Protein AF-A0A7C6ADZ6-F1 (afdb_monomer_lite)

Structure (mmCIF, N/CA/C/O backbone):
data_AF-A0A7C6ADZ6-F1
#
_entry.id   AF-A0A7C6ADZ6-F1
#
loop_
_atom_site.group_PDB
_atom_site.id
_atom_site.type_symbol
_atom_site.label_atom_id
_atom_site.label_alt_id
_atom_site.label_comp_id
_atom_site.label_asym_id
_atom_site.label_entity_id
_atom_site.label_seq_id
_atom_site.pdbx_PDB_ins_code
_atom_site.Cartn_x
_atom_site.Cartn_y
_atom_site.Cartn_z
_atom_site.occupancy
_atom_site.B_iso_or_equiv
_atom_site.auth_seq_id
_atom_site.auth_comp_id
_atom_site.auth_asym_id
_atom_site.auth_atom_id
_atom_site.pdbx_PDB_model_num
ATOM 1 N N . MET A 1 1 ? -7.327 6.903 -36.781 1.00 53.66 1 MET A N 1
ATOM 2 C CA . MET A 1 1 ? -6.631 6.840 -35.472 1.00 53.66 1 MET A CA 1
ATOM 3 C C . MET A 1 1 ? -7.137 5.629 -34.694 1.00 53.66 1 MET A C 1
ATOM 5 O O . MET A 1 1 ? -8.337 5.411 -34.649 1.00 53.66 1 MET A O 1
ATOM 9 N N . SER A 1 2 ? -6.236 4.787 -34.181 1.00 61.44 2 SER A N 1
ATOM 10 C CA . SER A 1 2 ? -6.537 3.408 -33.754 1.00 61.44 2 SER A 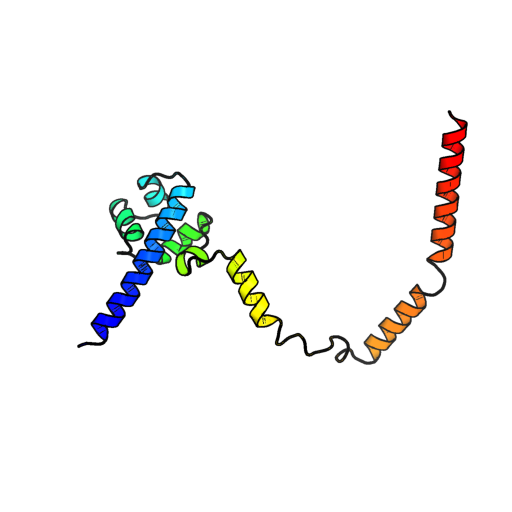CA 1
ATOM 11 C C . SER A 1 2 ? -6.929 3.315 -32.269 1.00 61.44 2 SER A C 1
ATOM 13 O O . SER A 1 2 ? -6.160 3.760 -31.417 1.00 61.44 2 SER A O 1
ATOM 15 N N . ARG A 1 3 ? -8.083 2.695 -31.947 1.00 61.72 3 ARG A N 1
ATOM 16 C CA . ARG A 1 3 ? -8.625 2.519 -30.571 1.00 61.72 3 ARG A CA 1
ATOM 17 C C . ARG A 1 3 ? -7.614 1.921 -29.577 1.00 61.72 3 ARG A C 1
ATOM 19 O O . ARG A 1 3 ? -7.648 2.249 -28.395 1.00 61.72 3 ARG A O 1
ATOM 26 N N . LYS A 1 4 ? -6.665 1.108 -30.061 1.00 61.50 4 LYS A N 1
ATOM 27 C CA . LYS A 1 4 ? -5.588 0.509 -29.250 1.00 61.50 4 LYS A CA 1
ATOM 28 C C . LYS A 1 4 ? -4.654 1.553 -28.618 1.00 61.50 4 LYS A C 1
ATOM 30 O O . LYS A 1 4 ? -4.194 1.359 -27.499 1.00 61.50 4 LYS A O 1
ATOM 35 N N . LYS A 1 5 ? -4.405 2.684 -29.294 1.00 64.06 5 LYS A N 1
ATOM 36 C CA . LYS A 1 5 ? -3.526 3.753 -28.780 1.00 64.06 5 LYS A CA 1
ATOM 37 C C . LYS A 1 5 ? -4.179 4.513 -27.619 1.00 64.06 5 LYS A C 1
ATOM 39 O O . LYS A 1 5 ? -3.497 4.905 -26.680 1.00 64.06 5 LYS A O 1
ATOM 44 N N . THR A 1 6 ? -5.502 4.667 -27.662 1.00 64.38 6 THR A N 1
ATOM 45 C CA . THR A 1 6 ? -6.278 5.343 -26.613 1.00 64.38 6 THR A CA 1
ATOM 46 C C . THR A 1 6 ? -6.346 4.511 -25.332 1.00 64.38 6 THR A C 1
ATOM 48 O O . THR A 1 6 ? -6.125 5.051 -24.254 1.00 64.38 6 THR A O 1
ATOM 51 N N . ILE A 1 7 ? -6.572 3.197 -25.438 1.00 64.50 7 ILE A N 1
ATOM 52 C CA . ILE A 1 7 ? -6.655 2.298 -24.272 1.00 64.50 7 ILE A CA 1
ATOM 53 C C . ILE A 1 7 ? -5.303 2.210 -23.549 1.00 64.50 7 ILE A C 1
ATOM 55 O O . ILE A 1 7 ? -5.255 2.370 -22.332 1.00 64.50 7 ILE A O 1
ATOM 59 N N . ASN A 1 8 ? -4.197 2.069 -24.288 1.00 62.91 8 ASN A N 1
ATOM 60 C CA . ASN A 1 8 ? -2.856 2.023 -23.690 1.00 62.91 8 ASN A CA 1
ATOM 61 C C . ASN A 1 8 ? -2.506 3.302 -22.909 1.00 62.91 8 ASN A C 1
ATOM 63 O O . ASN A 1 8 ? -1.867 3.229 -21.862 1.00 62.91 8 ASN A O 1
ATOM 67 N N . ASN A 1 9 ? -2.961 4.472 -23.370 1.00 65.00 9 ASN A N 1
ATOM 68 C CA . ASN A 1 9 ? -2.741 5.733 -22.658 1.00 65.00 9 ASN A CA 1
ATOM 69 C C . ASN A 1 9 ? -3.534 5.828 -21.344 1.00 65.00 9 ASN A C 1
ATOM 71 O O . ASN A 1 9 ? -3.041 6.413 -20.381 1.00 65.00 9 ASN A O 1
ATOM 75 N N . ILE A 1 10 ? -4.742 5.260 -21.290 1.00 66.75 10 ILE A N 1
ATOM 76 C CA . ILE A 1 10 ? -5.580 5.261 -20.081 1.00 66.75 10 ILE A CA 1
ATOM 77 C C . ILE A 1 10 ? -5.006 4.298 -19.033 1.00 66.75 10 ILE A C 1
ATOM 79 O O . ILE A 1 10 ? -4.875 4.668 -17.868 1.00 66.75 10 ILE A O 1
ATOM 83 N N . VAL A 1 11 ? -4.605 3.093 -19.451 1.00 65.19 11 VAL A N 1
ATOM 84 C CA . VAL A 1 11 ? -4.008 2.085 -18.557 1.00 65.19 11 VAL A CA 1
ATOM 85 C C . VAL A 1 11 ? -2.688 2.592 -17.964 1.00 65.19 11 VAL A C 1
ATOM 87 O O . VAL A 1 11 ? -2.502 2.523 -16.751 1.00 65.19 11 VAL A O 1
ATOM 90 N N . ASN A 1 12 ? -1.823 3.208 -18.780 1.00 64.75 12 ASN A N 1
ATOM 91 C CA . ASN A 1 12 ? -0.557 3.771 -18.299 1.00 64.75 12 ASN A CA 1
ATOM 92 C C . ASN A 1 12 ? -0.749 4.903 -17.280 1.00 64.75 12 ASN A C 1
ATOM 94 O O . ASN A 1 12 ? -0.004 4.969 -16.307 1.00 64.75 12 ASN A O 1
ATOM 98 N N . ARG A 1 13 ? -1.753 5.778 -17.451 1.00 75.31 13 ARG A N 1
ATOM 99 C CA . ARG A 1 13 ? -2.042 6.820 -16.447 1.00 75.31 13 ARG A CA 1
ATOM 100 C C . ARG A 1 13 ? -2.424 6.222 -15.095 1.00 75.31 13 ARG A C 1
ATOM 102 O O . ARG A 1 13 ? -1.963 6.710 -14.069 1.00 75.31 13 ARG A O 1
ATOM 109 N N . ASN A 1 14 ? -3.203 5.143 -15.102 1.00 85.56 14 ASN A N 1
ATOM 110 C CA . ASN A 1 14 ? -3.628 4.474 -13.876 1.00 85.56 14 ASN A CA 1
ATOM 111 C C . ASN A 1 14 ? -2.427 3.873 -13.122 1.00 85.56 14 ASN A C 1
ATOM 113 O O . ASN A 1 14 ? -2.325 4.009 -11.906 1.00 85.56 14 ASN A O 1
ATOM 117 N N . TYR A 1 15 ? -1.467 3.278 -13.835 1.00 91.12 15 TYR A N 1
ATOM 118 C CA . TYR A 1 15 ? -0.277 2.704 -13.197 1.00 91.12 15 TYR A CA 1
ATOM 119 C C . TYR A 1 15 ? 0.656 3.763 -12.620 1.00 91.12 15 TYR A C 1
ATOM 121 O O . TYR A 1 15 ? 1.197 3.559 -11.538 1.00 91.12 15 TYR A O 1
ATOM 129 N N . VAL A 1 16 ? 0.801 4.911 -13.286 1.00 93.38 16 VAL A N 1
ATOM 130 C CA . VAL A 1 16 ? 1.580 6.038 -12.753 1.00 93.38 16 VAL A CA 1
ATOM 131 C C . VAL A 1 16 ? 0.971 6.550 -11.447 1.00 93.38 16 VAL A C 1
ATOM 133 O O . VAL A 1 16 ? 1.686 6.732 -10.465 1.00 93.38 16 VAL A O 1
ATOM 136 N N . GLU A 1 17 ? -0.349 6.731 -11.389 1.00 93.62 17 GLU A N 1
ATOM 137 C CA . GLU A 1 17 ? -1.018 7.164 -10.157 1.00 93.62 17 GLU A CA 1
ATOM 138 C C . GLU A 1 17 ? -0.858 6.154 -9.017 1.00 93.62 17 GLU A C 1
ATOM 140 O O . GLU A 1 17 ? -0.536 6.540 -7.892 1.00 93.62 17 GLU A O 1
ATOM 145 N N . ARG A 1 18 ? -1.030 4.858 -9.303 1.00 95.12 18 ARG A N 1
ATOM 146 C CA . ARG A 1 18 ? -0.811 3.791 -8.315 1.00 95.12 18 ARG A CA 1
ATOM 147 C C . ARG A 1 18 ? 0.642 3.742 -7.851 1.00 95.12 18 ARG A C 1
ATOM 149 O O . ARG A 1 18 ? 0.883 3.596 -6.657 1.00 95.12 18 ARG A O 1
ATOM 156 N N . GLY A 1 19 ? 1.597 3.891 -8.769 1.00 96.38 19 GLY A N 1
ATOM 157 C CA . GLY A 1 19 ? 3.028 3.941 -8.474 1.00 96.38 19 GLY A CA 1
ATOM 158 C C . GLY A 1 19 ? 3.388 5.101 -7.547 1.00 96.38 19 GLY A C 1
ATOM 159 O O . GLY A 1 19 ? 4.083 4.899 -6.552 1.00 96.38 19 GLY A O 1
ATOM 160 N N . ASN A 1 20 ? 2.818 6.283 -7.793 1.00 96.50 20 ASN A N 1
ATOM 161 C CA . ASN A 1 20 ? 2.989 7.453 -6.931 1.00 96.50 20 ASN A CA 1
ATOM 162 C C . ASN A 1 20 ? 2.424 7.221 -5.521 1.00 96.50 20 ASN A C 1
ATOM 164 O O . ASN A 1 20 ? 3.063 7.568 -4.529 1.00 96.50 20 ASN A O 1
ATOM 168 N N . ARG A 1 21 ? 1.232 6.620 -5.409 1.00 96.25 21 ARG A N 1
ATOM 169 C CA . ARG A 1 21 ? 0.630 6.282 -4.107 1.00 96.25 21 ARG A CA 1
ATOM 170 C C . ARG A 1 21 ? 1.456 5.229 -3.371 1.00 96.25 21 ARG A C 1
ATOM 172 O O . ARG A 1 21 ? 1.717 5.376 -2.180 1.00 96.25 21 ARG A O 1
ATOM 179 N N . LEU A 1 22 ? 1.939 4.214 -4.083 1.00 97.12 22 LEU A N 1
ATOM 180 C CA . LEU A 1 22 ? 2.848 3.215 -3.529 1.00 97.12 22 LEU A CA 1
ATOM 181 C C . LEU A 1 22 ? 4.123 3.869 -2.977 1.00 97.12 22 LEU A C 1
ATOM 183 O O . LEU A 1 22 ? 4.540 3.548 -1.865 1.00 97.12 22 LEU A O 1
ATOM 187 N N . GLU A 1 23 ? 4.714 4.815 -3.711 1.00 97.25 23 GLU A N 1
ATOM 188 C CA . GLU A 1 23 ? 5.889 5.560 -3.252 1.00 97.25 23 GLU A CA 1
ATOM 189 C C . GLU A 1 23 ? 5.581 6.386 -1.991 1.00 97.25 23 GLU A C 1
ATOM 191 O O . GLU A 1 23 ? 6.384 6.416 -1.058 1.00 97.25 23 GLU A O 1
ATOM 196 N N . GLN A 1 24 ? 4.416 7.035 -1.929 1.00 96.38 24 GLN A N 1
ATOM 197 C CA . G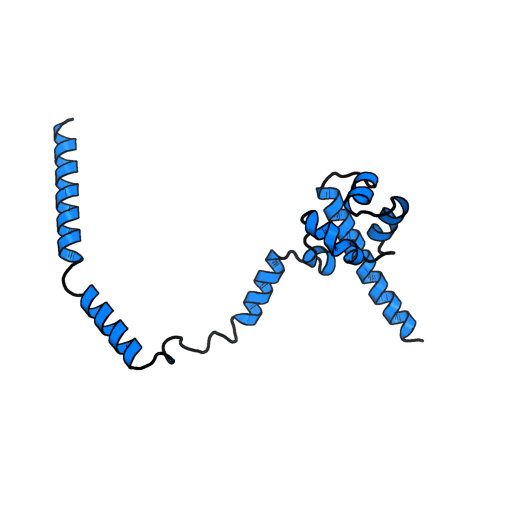LN A 1 24 ? 3.977 7.780 -0.745 1.00 96.38 24 GLN A CA 1
ATOM 198 C C . GLN A 1 24 ? 3.833 6.868 0.477 1.00 96.38 24 GLN A C 1
ATOM 200 O O . GLN A 1 24 ? 4.377 7.178 1.534 1.00 96.38 24 GLN A O 1
ATOM 205 N N . TRP A 1 25 ? 3.160 5.725 0.335 1.00 96.38 25 TRP A N 1
ATOM 206 C CA . TRP A 1 25 ? 3.023 4.759 1.424 1.00 96.38 25 TRP A CA 1
ATOM 207 C C . TRP A 1 25 ? 4.381 4.205 1.862 1.00 96.38 25 TRP A C 1
ATOM 209 O O . TRP A 1 25 ? 4.674 4.179 3.056 1.00 96.38 25 TRP A O 1
ATOM 219 N N . TRP A 1 26 ? 5.259 3.860 0.918 1.00 97.31 26 TRP A N 1
ATOM 220 C CA . TRP A 1 26 ? 6.623 3.426 1.223 1.00 97.31 26 TRP A CA 1
ATOM 221 C C . TRP A 1 26 ? 7.392 4.479 2.039 1.00 97.31 26 TRP A C 1
ATOM 223 O O . TRP A 1 26 ? 8.027 4.133 3.037 1.00 97.31 26 TRP A O 1
ATOM 233 N N . LYS A 1 27 ? 7.272 5.770 1.694 1.00 96.69 27 LYS A N 1
ATOM 234 C CA . LYS A 1 27 ? 7.886 6.872 2.458 1.00 96.69 27 LYS A CA 1
ATOM 235 C C . LYS A 1 27 ? 7.403 6.926 3.908 1.00 96.69 27 LYS A C 1
ATOM 237 O O . LYS A 1 27 ? 8.217 7.186 4.789 1.00 96.69 27 LYS A O 1
ATOM 242 N N . THR A 1 28 ? 6.130 6.624 4.185 1.00 96.62 28 THR A N 1
ATOM 243 C CA . THR A 1 28 ? 5.618 6.594 5.573 1.00 96.62 28 THR A CA 1
ATOM 244 C C . THR A 1 28 ? 6.247 5.503 6.436 1.00 96.62 28 THR A C 1
ATOM 246 O O . THR A 1 28 ? 6.265 5.623 7.658 1.00 96.62 28 THR A O 1
ATOM 249 N N . LYS A 1 29 ? 6.797 4.452 5.819 1.00 96.06 29 LYS A N 1
ATOM 250 C CA . LYS A 1 29 ? 7.482 3.371 6.531 1.00 96.06 29 LYS A CA 1
ATOM 251 C C . LYS A 1 29 ? 8.935 3.708 6.873 1.00 96.06 29 LYS A C 1
ATOM 253 O O . LYS A 1 29 ? 9.540 3.000 7.673 1.00 96.06 29 LYS A O 1
ATOM 258 N N . GLY A 1 30 ? 9.506 4.747 6.257 1.00 96.31 30 GLY A N 1
ATOM 259 C CA . GLY A 1 30 ? 10.909 5.123 6.448 1.00 96.31 30 GLY A CA 1
ATOM 260 C C . GLY A 1 30 ? 11.912 4.086 5.930 1.00 96.31 30 GLY A C 1
ATOM 261 O O . GLY A 1 30 ? 13.068 4.101 6.339 1.00 96.31 30 GLY A O 1
ATOM 262 N N . TRP A 1 31 ? 11.486 3.171 5.056 1.00 97.00 31 TRP A N 1
ATOM 263 C CA . TRP A 1 31 ? 12.356 2.130 4.510 1.00 97.00 31 TRP A CA 1
ATOM 264 C C . TRP A 1 31 ? 13.245 2.664 3.395 1.00 97.00 31 TRP A C 1
ATOM 266 O O . TRP A 1 31 ? 12.879 3.567 2.647 1.00 97.00 31 TRP A O 1
ATOM 276 N N . THR A 1 32 ? 14.388 2.023 3.196 1.00 97.81 32 THR A N 1
ATOM 277 C CA . THR A 1 32 ? 15.184 2.176 1.977 1.00 97.81 32 THR A CA 1
ATOM 278 C C . THR A 1 32 ? 14.548 1.415 0.807 1.00 97.81 32 THR A C 1
ATOM 280 O O . THR A 1 32 ? 13.713 0.523 0.982 1.00 97.81 32 THR A O 1
ATOM 283 N N . LYS A 1 33 ? 14.964 1.723 -0.430 1.00 97.00 33 LYS A N 1
ATOM 284 C CA . LYS A 1 33 ? 14.501 0.980 -1.618 1.00 97.00 33 LYS A CA 1
ATOM 285 C C . LYS A 1 3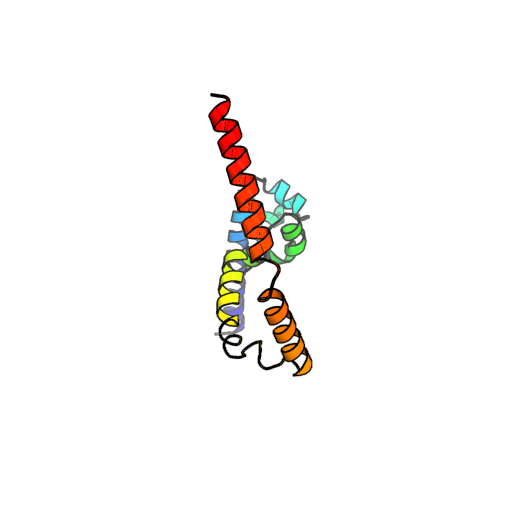3 ? 14.929 -0.491 -1.585 1.00 97.00 33 LYS A C 1
ATOM 287 O O . LYS A 1 33 ? 14.208 -1.349 -2.082 1.00 97.00 33 LYS A O 1
ATOM 292 N N . LEU A 1 34 ? 16.086 -0.786 -0.991 1.00 97.62 34 LEU A N 1
ATOM 293 C CA . LEU A 1 34 ? 16.583 -2.153 -0.842 1.00 97.62 34 LEU A CA 1
ATOM 294 C C . LEU A 1 34 ? 15.733 -2.954 0.152 1.00 97.62 34 LEU A C 1
ATOM 296 O O . LEU A 1 34 ? 15.404 -4.107 -0.112 1.00 97.62 34 LEU A O 1
ATOM 300 N N . GLU A 1 35 ? 15.350 -2.344 1.272 1.00 97.75 35 GLU A N 1
ATOM 301 C CA . GLU A 1 35 ? 14.446 -2.964 2.248 1.00 97.75 35 GLU A CA 1
ATOM 302 C C . GLU A 1 35 ? 13.061 -3.200 1.660 1.00 97.75 35 GLU A C 1
ATOM 304 O O . GLU A 1 35 ? 12.518 -4.291 1.816 1.00 97.75 35 GLU A O 1
ATOM 309 N N . PHE A 1 36 ? 12.529 -2.222 0.921 1.00 98.00 36 PHE A N 1
ATOM 310 C CA . PHE A 1 36 ? 11.281 -2.397 0.186 1.00 98.00 36 PHE A CA 1
ATOM 311 C C . PHE A 1 36 ? 11.365 -3.580 -0.783 1.00 98.00 36 PHE A C 1
ATOM 313 O O . PHE A 1 36 ? 10.488 -4.436 -0.771 1.00 98.00 36 PHE A O 1
ATOM 320 N N . ALA A 1 37 ? 12.447 -3.685 -1.565 1.00 98.06 37 ALA A N 1
ATOM 321 C CA . ALA A 1 37 ? 12.644 -4.802 -2.488 1.00 98.06 37 ALA A CA 1
ATOM 322 C C . ALA A 1 37 ? 12.628 -6.161 -1.772 1.00 98.06 37 ALA A C 1
ATOM 324 O O . ALA A 1 37 ? 11.970 -7.092 -2.228 1.00 98.06 37 ALA A O 1
ATOM 325 N N . ARG A 1 38 ? 13.312 -6.259 -0.623 1.00 97.81 38 ARG A N 1
ATOM 326 C CA . ARG A 1 38 ? 13.351 -7.480 0.193 1.00 97.81 38 ARG A CA 1
ATOM 327 C C . ARG A 1 38 ? 11.976 -7.843 0.752 1.00 97.81 38 ARG A C 1
ATOM 329 O O . ARG A 1 38 ? 11.573 -8.993 0.619 1.00 97.81 38 ARG A O 1
ATOM 336 N N . ARG A 1 39 ? 11.257 -6.878 1.337 1.00 97.19 39 ARG A N 1
ATOM 337 C CA . ARG A 1 39 ? 9.912 -7.092 1.904 1.00 97.19 39 ARG A CA 1
ATOM 338 C C . ARG A 1 39 ? 8.901 -7.502 0.837 1.00 97.19 39 ARG A C 1
ATOM 340 O O . ARG A 1 39 ? 8.138 -8.433 1.043 1.00 97.19 39 ARG A O 1
ATOM 347 N N . MET A 1 40 ? 8.975 -6.874 -0.335 1.00 97.69 40 MET A N 1
ATOM 348 C CA . MET A 1 40 ? 8.117 -7.184 -1.482 1.00 97.69 40 MET A CA 1
ATOM 349 C C . MET A 1 40 ? 8.600 -8.389 -2.306 1.00 97.69 40 MET A C 1
ATOM 351 O O . MET A 1 40 ? 8.022 -8.678 -3.347 1.00 97.69 40 MET A O 1
ATOM 355 N N . LYS A 1 41 ? 9.680 -9.069 -1.892 1.00 97.38 41 LYS A N 1
ATOM 356 C CA . LYS A 1 41 ? 10.273 -10.225 -2.591 1.00 97.38 41 LYS A CA 1
ATOM 357 C C . LYS A 1 41 ? 10.559 -9.966 -4.080 1.00 97.38 41 LYS A C 1
ATOM 359 O O . LYS A 1 41 ? 10.445 -10.856 -4.921 1.00 97.38 41 LYS A O 1
ATOM 364 N N . ILE A 1 42 ? 10.979 -8.744 -4.407 1.00 97.56 42 ILE A N 1
ATOM 365 C CA . ILE A 1 42 ? 11.344 -8.330 -5.765 1.00 97.56 42 ILE A CA 1
ATOM 366 C C . ILE A 1 42 ? 12.826 -7.996 -5.884 1.00 97.56 42 ILE A C 1
ATOM 368 O O . ILE A 1 42 ? 13.527 -7.691 -4.920 1.00 97.56 42 ILE A O 1
ATOM 372 N N . TRP A 1 43 ? 13.296 -7.978 -7.126 1.00 96.50 43 TRP A N 1
ATOM 373 C CA . TRP A 1 43 ? 14.633 -7.508 -7.453 1.00 96.50 43 TRP A CA 1
ATOM 374 C C . TRP A 1 43 ? 14.770 -5.987 -7.248 1.00 96.50 43 TRP A C 1
ATOM 376 O O . TRP A 1 43 ? 13.892 -5.243 -7.701 1.00 96.50 43 TRP A O 1
ATOM 386 N N . PRO A 1 44 ? 15.881 -5.490 -6.665 1.00 95.88 44 PRO A N 1
ATOM 387 C CA . PRO A 1 44 ? 16.084 -4.060 -6.410 1.00 95.88 44 PRO A CA 1
ATOM 388 C C . PRO A 1 44 ? 15.936 -3.172 -7.652 1.00 95.88 44 PRO A C 1
ATOM 390 O O . PRO A 1 44 ? 15.381 -2.076 -7.562 1.00 95.88 44 PRO A O 1
ATOM 393 N N . GLN A 1 45 ? 16.347 -3.654 -8.833 1.00 95.81 45 GLN A N 1
ATOM 394 C CA . GLN A 1 45 ? 16.200 -2.901 -10.085 1.00 95.81 45 GLN A CA 1
ATOM 395 C C . GLN A 1 45 ? 14.741 -2.649 -10.499 1.00 95.81 45 GLN A C 1
ATOM 397 O O . GLN A 1 45 ? 14.476 -1.763 -11.312 1.00 95.81 45 GLN A O 1
ATOM 402 N N . ASN A 1 46 ? 13.784 -3.410 -9.960 1.00 96.62 46 ASN A N 1
ATOM 403 C CA . ASN A 1 46 ? 12.373 -3.276 -10.311 1.00 96.62 46 ASN A CA 1
ATOM 404 C C . ASN A 1 46 ? 11.628 -2.272 -9.426 1.00 96.62 46 ASN A C 1
ATOM 406 O O . ASN A 1 46 ? 10.561 -1.819 -9.823 1.00 96.62 46 ASN A O 1
ATOM 410 N N . VAL A 1 47 ? 12.188 -1.856 -8.285 1.00 96.94 47 VAL A N 1
ATOM 411 C CA . VAL A 1 47 ? 11.522 -0.924 -7.354 1.00 96.94 47 VAL A CA 1
ATOM 412 C C . VAL A 1 47 ? 11.121 0.375 -8.056 1.00 96.94 47 VAL A C 1
ATOM 414 O O . VAL A 1 47 ? 9.963 0.781 -8.020 1.00 96.94 47 VAL A O 1
ATOM 417 N N . ASN A 1 48 ? 12.056 0.988 -8.787 1.00 96.94 48 ASN A N 1
ATOM 418 C CA . ASN A 1 48 ?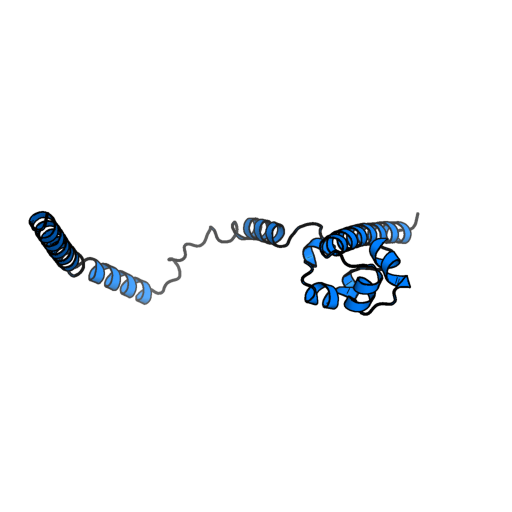 11.782 2.227 -9.518 1.00 96.94 48 ASN A CA 1
ATOM 419 C C . ASN A 1 48 ? 10.743 2.037 -10.634 1.00 96.94 48 ASN A C 1
ATOM 421 O O . ASN A 1 48 ? 10.050 2.989 -10.986 1.00 96.94 48 ASN A O 1
ATOM 425 N N . LYS A 1 49 ? 10.611 0.825 -11.187 1.00 96.94 49 LYS A N 1
ATOM 426 C CA . LYS A 1 49 ? 9.618 0.524 -12.226 1.00 96.94 49 LYS A CA 1
ATOM 427 C C . LYS A 1 49 ? 8.200 0.513 -11.655 1.00 96.94 49 LYS A C 1
ATOM 429 O O . LYS A 1 49 ? 7.290 1.005 -12.311 1.00 96.94 49 LYS A O 1
ATOM 434 N N . TYR A 1 50 ? 8.020 0.028 -10.427 1.00 96.50 50 TYR A N 1
ATOM 435 C CA . TYR A 1 50 ? 6.738 0.126 -9.725 1.00 96.50 50 TYR A CA 1
ATOM 436 C C . TYR A 1 50 ? 6.393 1.575 -9.371 1.00 96.50 50 TYR A C 1
ATOM 438 O O . TYR A 1 50 ? 5.293 2.026 -9.668 1.00 96.50 50 TYR A O 1
ATOM 446 N N . PHE A 1 51 ? 7.339 2.338 -8.811 1.00 95.88 51 PHE A N 1
ATOM 447 C CA . PHE A 1 51 ? 7.081 3.740 -8.445 1.00 95.88 51 PHE A CA 1
ATOM 448 C C . PHE A 1 51 ? 6.794 4.632 -9.659 1.00 95.88 51 PHE A C 1
ATOM 450 O O . PHE A 1 51 ? 5.947 5.511 -9.589 1.00 95.88 51 PHE A O 1
ATOM 457 N N . SER A 1 52 ? 7.442 4.371 -10.797 1.00 94.69 52 SER A N 1
ATOM 458 C CA . SER A 1 52 ? 7.199 5.110 -12.047 1.00 94.69 52 SER A CA 1
ATOM 459 C C . SER A 1 52 ? 5.965 4.644 -12.832 1.00 94.69 52 SER A C 1
ATOM 461 O O . SER A 1 52 ? 5.681 5.203 -13.889 1.00 94.69 52 SER A O 1
ATOM 463 N N . GLY A 1 53 ? 5.243 3.621 -12.359 1.00 93.69 53 GLY A N 1
ATOM 464 C CA . GLY A 1 53 ? 4.072 3.072 -13.048 1.00 93.69 53 GLY A CA 1
ATOM 465 C C . GLY A 1 53 ? 4.387 2.266 -14.311 1.00 93.69 53 GLY A C 1
ATOM 466 O O . GLY A 1 53 ? 3.499 2.029 -15.126 1.00 93.69 53 GLY A O 1
ATOM 467 N N . GLN A 1 54 ? 5.638 1.837 -14.499 1.00 93.44 54 GLN A N 1
ATOM 468 C CA . GLN A 1 54 ? 6.006 0.892 -15.561 1.00 93.44 54 GLN A CA 1
ATOM 469 C C . GLN A 1 54 ? 5.553 -0.540 -15.242 1.00 93.44 54 GLN A C 1
ATOM 471 O O . GLN A 1 54 ? 5.363 -1.341 -16.155 1.00 93.44 54 GLN A O 1
ATOM 476 N N . LEU A 1 55 ? 5.405 -0.865 -13.955 1.00 94.69 55 LEU A N 1
ATOM 477 C CA . LEU A 1 55 ? 4.841 -2.119 -13.458 1.00 94.69 55 LEU A CA 1
ATOM 478 C C . LEU A 1 55 ? 3.624 -1.818 -12.581 1.00 94.69 55 LEU A C 1
ATOM 480 O O . LEU A 1 55 ? 3.610 -0.801 -11.890 1.00 94.69 55 LEU A O 1
ATOM 484 N N . ASP A 1 56 ? 2.626 -2.704 -12.600 1.00 94.06 56 ASP A N 1
ATOM 485 C CA . ASP A 1 56 ? 1.407 -2.554 -11.800 1.00 94.06 56 ASP A CA 1
ATOM 486 C C . ASP A 1 56 ? 1.670 -2.942 -10.336 1.00 94.06 56 ASP A C 1
ATOM 488 O O . ASP A 1 56 ? 1.972 -4.107 -10.074 1.00 94.06 56 ASP A O 1
ATOM 492 N N . PRO A 1 57 ? 1.515 -2.026 -9.363 1.00 94.56 57 PRO A N 1
ATOM 493 C CA . PRO A 1 57 ? 1.653 -2.338 -7.939 1.00 94.56 57 PRO A CA 1
ATOM 494 C C . PRO A 1 57 ? 0.788 -3.503 -7.448 1.00 94.56 57 PRO A C 1
ATOM 496 O O . PRO A 1 57 ? 1.137 -4.140 -6.457 1.00 94.56 57 PRO A O 1
ATOM 499 N N . MET A 1 58 ? -0.315 -3.816 -8.138 1.00 94.62 58 MET A N 1
ATOM 500 C CA . MET A 1 58 ? -1.202 -4.917 -7.753 1.00 94.62 58 MET A CA 1
ATOM 501 C C . MET A 1 58 ? -0.573 -6.302 -7.898 1.00 94.62 58 MET A C 1
ATOM 503 O O . MET A 1 58 ? -1.053 -7.243 -7.272 1.00 94.62 58 MET A O 1
ATOM 507 N N . SER A 1 59 ? 0.525 -6.450 -8.644 1.00 95.69 59 SER A N 1
ATOM 508 C CA . SER A 1 59 ? 1.274 -7.712 -8.638 1.00 95.69 59 SER A CA 1
ATOM 509 C C . SER A 1 59 ? 1.986 -7.985 -7.307 1.00 95.69 59 SER A C 1
ATOM 511 O O . SER A 1 59 ? 2.483 -9.089 -7.122 1.00 95.69 59 SER A O 1
ATOM 513 N N . LEU A 1 60 ? 2.050 -6.998 -6.405 1.00 96.62 60 LEU A N 1
ATOM 514 C CA . LEU A 1 60 ? 2.612 -7.097 -5.051 1.00 96.62 60 LEU A CA 1
ATOM 515 C C . LEU A 1 60 ? 1.516 -7.104 -3.974 1.00 96.62 60 LEU A C 1
ATOM 517 O O . LEU A 1 60 ? 1.785 -6.805 -2.814 1.00 96.62 60 LEU A O 1
ATOM 521 N N . ALA A 1 61 ? 0.254 -7.350 -4.350 1.00 95.50 61 ALA A N 1
ATOM 522 C CA . ALA A 1 61 ? -0.889 -7.157 -3.458 1.00 95.50 61 ALA A CA 1
ATOM 523 C C . ALA A 1 61 ? -0.775 -7.945 -2.146 1.00 95.50 61 ALA A C 1
ATOM 525 O O . ALA A 1 61 ? -1.132 -7.411 -1.098 1.00 95.50 61 ALA A O 1
ATOM 526 N N . GLN A 1 62 ? -0.258 -9.177 -2.194 1.00 95.56 62 GLN A N 1
ATOM 527 C CA . GLN A 1 62 ? -0.092 -10.005 -1.003 1.00 95.56 62 GLN A CA 1
ATOM 528 C C . GLN A 1 62 ? 0.944 -9.400 -0.051 1.00 95.56 62 GLN A C 1
ATOM 530 O O . GLN A 1 62 ? 0.635 -9.143 1.107 1.00 95.56 62 GLN A O 1
ATOM 535 N N . GLU A 1 63 ? 2.147 -9.103 -0.542 1.00 97.56 63 GLU A N 1
ATOM 536 C CA . GLU A 1 63 ? 3.222 -8.532 0.271 1.00 97.56 63 GLU A CA 1
ATOM 537 C C . GLU A 1 63 ? 2.848 -7.150 0.818 1.00 97.56 63 GLU A C 1
ATOM 539 O O . GLU A 1 63 ? 3.163 -6.816 1.958 1.00 97.56 63 GLU A O 1
ATOM 544 N N . LEU A 1 64 ? 2.141 -6.341 0.026 1.00 96.62 64 LEU A N 1
ATOM 545 C CA . LEU A 1 64 ? 1.628 -5.048 0.469 1.00 96.62 64 LEU A CA 1
ATOM 546 C C . LEU A 1 64 ? 0.584 -5.203 1.576 1.00 96.62 64 LEU A C 1
ATOM 548 O O . LEU A 1 64 ? 0.616 -4.446 2.547 1.00 96.62 64 LEU A O 1
ATOM 552 N N . TYR A 1 65 ? -0.321 -6.174 1.452 1.00 95.44 65 TYR A N 1
ATOM 553 C CA . TYR A 1 65 ? -1.319 -6.471 2.475 1.00 95.44 65 TYR A CA 1
ATOM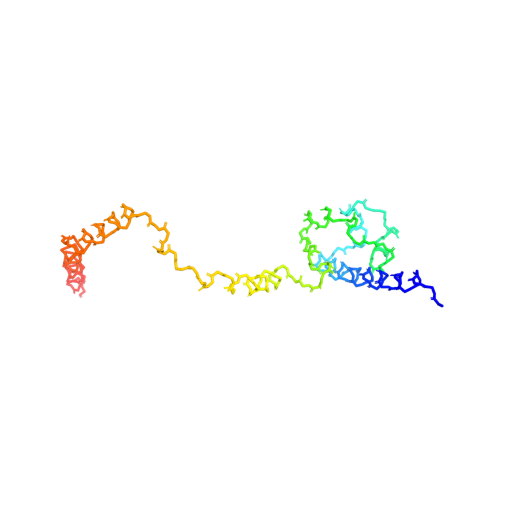 554 C C . TYR A 1 65 ? -0.670 -6.944 3.781 1.00 95.44 65 TYR A C 1
ATOM 556 O O . TYR A 1 65 ? -1.002 -6.421 4.845 1.00 95.44 65 TYR A O 1
ATOM 564 N N . ASP A 1 66 ? 0.306 -7.850 3.695 1.00 96.50 66 ASP A N 1
ATOM 565 C CA . ASP A 1 66 ? 1.040 -8.377 4.853 1.00 96.50 66 ASP A CA 1
ATOM 566 C C . ASP A 1 66 ? 1.783 -7.262 5.616 1.00 96.50 66 ASP A C 1
ATOM 568 O O . ASP A 1 66 ? 1.923 -7.305 6.837 1.00 96.50 66 ASP A O 1
ATOM 572 N N . GLU A 1 67 ? 2.205 -6.210 4.910 1.00 96.31 67 GLU A N 1
ATOM 573 C CA . GLU A 1 67 ? 2.847 -5.020 5.479 1.00 96.31 67 GLU A CA 1
ATOM 574 C C . GLU A 1 67 ? 1.858 -3.930 5.948 1.00 96.31 67 GLU A C 1
ATOM 576 O O . GLU A 1 67 ? 2.263 -2.834 6.374 1.00 96.31 67 GLU A O 1
ATOM 581 N N . GLY A 1 68 ? 0.553 -4.203 5.876 1.00 95.38 68 GLY A N 1
ATOM 582 C CA . GLY A 1 68 ? -0.517 -3.304 6.307 1.00 95.38 68 GLY A CA 1
ATOM 583 C C . GLY A 1 68 ? -0.783 -2.142 5.347 1.00 95.38 68 GLY A C 1
ATOM 584 O O . GLY A 1 68 ? -1.134 -1.046 5.787 1.00 95.38 68 GLY A O 1
ATOM 585 N N . CYS A 1 69 ? -0.564 -2.328 4.045 1.00 94.62 69 CYS A N 1
ATOM 586 C CA . CYS A 1 69 ? -0.958 -1.357 3.028 1.00 94.62 69 CYS A CA 1
ATOM 587 C C . CYS A 1 69 ? -2.464 -1.437 2.740 1.00 94.62 69 CYS A C 1
ATOM 589 O O . CYS A 1 69 ? -3.016 -2.520 2.539 1.00 94.62 69 CYS A O 1
ATOM 591 N N . ASP A 1 70 ? -3.129 -0.282 2.651 1.00 94.31 70 ASP A N 1
ATOM 592 C CA . ASP A 1 70 ? -4.506 -0.205 2.161 1.00 94.31 70 ASP A CA 1
ATOM 593 C C . ASP A 1 70 ? -4.515 -0.295 0.625 1.00 94.31 70 ASP A C 1
ATOM 595 O O . ASP A 1 70 ? -4.279 0.685 -0.088 1.00 94.31 70 ASP A O 1
ATOM 599 N N . LEU A 1 71 ? -4.796 -1.493 0.107 1.00 93.81 71 LEU A N 1
ATOM 600 C CA . LEU A 1 71 ? -4.859 -1.748 -1.334 1.00 93.81 71 LEU A CA 1
ATOM 601 C C . LEU A 1 71 ? -5.953 -0.923 -2.032 1.00 93.81 71 LEU A C 1
ATOM 603 O O . LEU A 1 71 ? -5.785 -0.540 -3.192 1.00 93.81 71 LEU A O 1
ATOM 607 N N . ILE A 1 72 ? -7.053 -0.602 -1.337 1.00 92.44 72 ILE A N 1
ATOM 608 C CA . ILE A 1 72 ? -8.118 0.248 -1.889 1.00 92.44 72 ILE A CA 1
ATOM 609 C C . ILE A 1 72 ? -7.592 1.663 -2.090 1.00 92.44 72 IL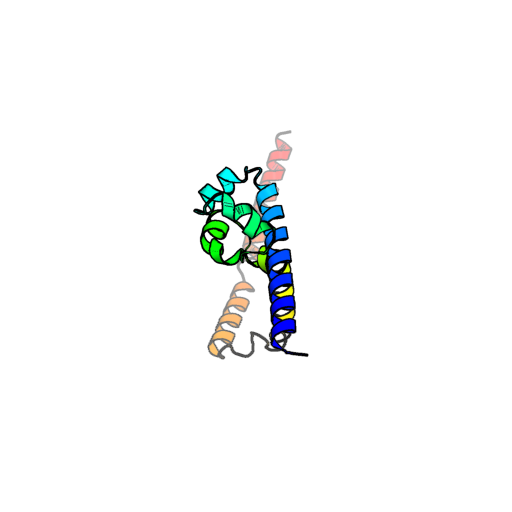E A C 1
ATOM 611 O O . ILE A 1 72 ? -7.843 2.270 -3.135 1.00 92.44 72 ILE A O 1
ATOM 615 N N . TRP A 1 73 ? -6.797 2.161 -1.146 1.00 94.19 73 TRP A N 1
ATOM 616 C CA . TRP A 1 73 ? -6.147 3.457 -1.276 1.00 94.19 73 TRP A CA 1
ATOM 617 C C . TRP A 1 73 ? -5.135 3.486 -2.425 1.00 94.19 73 TRP A C 1
ATOM 619 O O . TRP A 1 73 ? -5.140 4.439 -3.203 1.00 94.19 73 TRP A O 1
ATOM 629 N N . ILE A 1 74 ? -4.337 2.432 -2.627 1.00 93.88 74 ILE A N 1
ATOM 630 C CA . ILE A 1 74 ? -3.441 2.344 -3.795 1.00 93.88 74 ILE A CA 1
ATOM 631 C C . ILE A 1 74 ? -4.238 2.426 -5.104 1.00 93.88 74 ILE A C 1
ATOM 633 O O . ILE A 1 74 ? -3.896 3.212 -5.992 1.00 93.88 74 ILE A O 1
ATOM 637 N N . LEU A 1 75 ? -5.333 1.672 -5.217 1.00 91.44 75 LEU A N 1
ATOM 638 C CA . LEU A 1 75 ? -6.155 1.617 -6.427 1.00 91.44 75 LEU A CA 1
ATOM 639 C C . LEU A 1 75 ? -6.906 2.923 -6.707 1.00 91.44 75 LEU A C 1
ATOM 641 O O . LEU A 1 75 ? -6.943 3.386 -7.847 1.00 91.44 75 LEU A O 1
ATOM 645 N N . THR A 1 76 ? -7.502 3.519 -5.678 1.00 89.19 76 THR A N 1
ATOM 646 C CA . THR A 1 76 ? -8.518 4.572 -5.838 1.00 89.19 76 THR A CA 1
ATOM 647 C C . THR A 1 76 ? -8.085 5.940 -5.318 1.00 89.19 76 THR A C 1
ATOM 649 O O . THR A 1 76 ? -8.723 6.943 -5.627 1.00 89.19 76 THR A O 1
ATOM 652 N N . GLY A 1 77 ? -7.022 6.004 -4.516 1.00 89.94 77 GLY A N 1
ATOM 653 C CA . GLY A 1 77 ? -6.627 7.197 -3.765 1.00 89.94 77 GLY A CA 1
ATOM 654 C C . GLY A 1 77 ? -7.539 7.514 -2.577 1.00 89.94 77 GLY A C 1
ATOM 655 O O . GLY A 1 77 ? -7.306 8.503 -1.886 1.00 89.94 77 GLY A O 1
ATOM 656 N N . ARG A 1 78 ? -8.564 6.693 -2.323 1.00 87.25 78 ARG A N 1
ATOM 657 C CA . ARG A 1 78 ? -9.506 6.847 -1.212 1.00 87.25 78 ARG A CA 1
ATOM 658 C C . ARG A 1 78 ? -9.176 5.824 -0.139 1.00 87.25 78 ARG A C 1
ATOM 660 O O . ARG A 1 78 ? -9.012 4.647 -0.441 1.00 87.25 78 ARG A O 1
ATOM 667 N N . SER A 1 79 ? -9.057 6.275 1.106 1.00 77.00 79 SER A N 1
ATOM 668 C CA . SER A 1 79 ? -8.868 5.353 2.224 1.00 77.00 79 SER A CA 1
ATOM 669 C C . SER A 1 79 ? -10.125 4.513 2.408 1.00 77.00 79 SER A C 1
ATOM 671 O O . SER A 1 79 ? -11.241 4.989 2.163 1.00 77.00 79 SER A O 1
ATOM 673 N N . ARG A 1 80 ? -9.959 3.287 2.899 1.00 66.12 80 ARG A N 1
ATOM 674 C CA . ARG A 1 80 ? -11.071 2.391 3.220 1.00 66.12 80 ARG A CA 1
ATOM 675 C C . ARG A 1 80 ? -12.146 3.051 4.094 1.00 66.12 80 ARG A C 1
ATOM 677 O O . ARG A 1 80 ? -13.328 2.889 3.818 1.00 66.12 80 ARG A O 1
ATOM 684 N N . GLN A 1 81 ? -11.747 3.895 5.048 1.00 62.97 81 GLN A N 1
ATOM 685 C CA . GLN A 1 81 ? -12.672 4.649 5.909 1.00 62.97 81 GLN A CA 1
ATOM 686 C C . GLN A 1 81 ? -13.575 5.617 5.125 1.00 62.97 81 GLN A C 1
ATOM 688 O O . GLN A 1 81 ? -14.757 5.743 5.429 1.00 62.97 81 GLN A O 1
ATOM 693 N N . SER A 1 82 ? -13.048 6.272 4.085 1.00 59.62 82 SER A N 1
ATOM 694 C CA . SER A 1 82 ? -13.843 7.159 3.221 1.00 59.62 82 SER A CA 1
ATOM 695 C C . SER A 1 82 ? -14.734 6.390 2.233 1.00 59.62 82 SER A C 1
ATOM 697 O O . SER A 1 82 ? -15.813 6.861 1.865 1.00 59.62 82 SER A O 1
ATOM 699 N N . ALA A 1 83 ? -14.304 5.191 1.824 1.00 54.56 83 ALA A N 1
ATOM 700 C CA . ALA A 1 83 ? -15.056 4.317 0.929 1.00 54.56 83 ALA A CA 1
ATOM 701 C C . ALA A 1 83 ? -16.240 3.644 1.644 1.00 54.56 83 ALA A C 1
ATOM 703 O O . ALA A 1 83 ? -17.337 3.608 1.093 1.00 54.56 83 ALA A O 1
ATOM 704 N N . GLU A 1 84 ? -16.050 3.188 2.885 1.00 54.41 84 GLU A N 1
ATOM 705 C CA . GLU A 1 84 ? -17.111 2.612 3.721 1.00 54.41 84 GLU A CA 1
ATOM 706 C C . GLU A 1 84 ? -18.188 3.658 4.054 1.00 54.41 84 GLU A C 1
ATOM 708 O O . GLU A 1 84 ? -19.373 3.367 3.941 1.00 54.41 84 GLU A O 1
ATOM 713 N N . GLN A 1 85 ? -17.811 4.910 4.334 1.00 53.25 85 GLN A N 1
ATOM 714 C CA . GLN A 1 85 ? -18.780 5.996 4.554 1.00 53.25 85 GLN A CA 1
ATOM 715 C C . GLN A 1 85 ? -19.602 6.349 3.301 1.00 53.25 85 GLN A C 1
ATOM 717 O O . GLN A 1 85 ? -20.776 6.690 3.422 1.00 53.25 85 GLN A O 1
ATOM 722 N N . SER A 1 86 ? -19.025 6.233 2.099 1.00 52.38 86 SER A N 1
ATOM 723 C CA . SER A 1 86 ? -19.771 6.448 0.846 1.00 52.38 86 SER A CA 1
ATOM 724 C C . SER A 1 86 ? -20.660 5.254 0.474 1.00 52.38 86 SER A C 1
ATOM 726 O O . SER A 1 86 ? -21.767 5.458 -0.011 1.00 52.38 86 SER A O 1
ATOM 728 N N . ALA A 1 87 ? -20.227 4.017 0.746 1.00 53.75 87 ALA A N 1
ATOM 729 C CA . ALA A 1 87 ? -21.019 2.811 0.483 1.00 53.75 87 ALA A CA 1
ATOM 730 C C . ALA A 1 87 ? -22.228 2.672 1.429 1.00 53.75 87 ALA A C 1
ATOM 732 O O . ALA A 1 87 ? -23.264 2.129 1.042 1.00 53.75 87 ALA A O 1
ATOM 733 N N . VAL A 1 88 ? -22.129 3.200 2.655 1.00 52.06 88 VAL A N 1
ATOM 734 C CA . VAL A 1 88 ? -23.266 3.271 3.586 1.00 52.06 88 VAL A CA 1
ATOM 735 C C . VAL A 1 88 ? -24.302 4.294 3.103 1.00 52.06 88 VAL A C 1
ATOM 737 O O . VAL A 1 88 ? -25.494 4.039 3.216 1.00 52.06 88 VAL A O 1
ATOM 740 N N . ALA A 1 89 ? -23.894 5.408 2.488 1.00 49.00 89 ALA A N 1
ATOM 741 C CA . ALA A 1 89 ? -24.843 6.396 1.962 1.00 49.00 89 ALA A CA 1
ATOM 742 C C . ALA A 1 89 ? -25.715 5.840 0.817 1.00 49.00 89 ALA A C 1
ATOM 744 O O . ALA A 1 89 ? -26.895 6.161 0.746 1.00 49.00 89 ALA A O 1
ATOM 745 N N . GLU A 1 90 ? -25.171 4.955 -0.022 1.00 49.31 90 GLU A N 1
ATOM 746 C CA . GLU A 1 90 ? -25.888 4.378 -1.173 1.00 49.31 90 GLU A CA 1
ATOM 747 C C . GLU A 1 90 ? -26.775 3.169 -0.800 1.00 49.31 90 GLU A C 1
ATOM 749 O O . GLU A 1 90 ? -27.674 2.797 -1.546 1.00 49.31 90 GLU A O 1
ATOM 754 N N . SER A 1 91 ? -26.566 2.570 0.378 1.00 47.97 91 SER A N 1
ATOM 755 C CA . SER A 1 91 ? -27.339 1.416 0.876 1.00 47.97 91 SER A CA 1
ATOM 756 C C . SER A 1 91 ? -28.425 1.779 1.905 1.00 47.97 91 SER A C 1
ATOM 758 O O . SER A 1 91 ? -29.262 0.940 2.244 1.00 47.97 91 SER A O 1
ATOM 760 N N . VAL A 1 92 ? -28.470 3.030 2.378 1.00 48.25 92 VAL A N 1
ATOM 761 C CA . VAL A 1 92 ? -29.454 3.501 3.375 1.00 48.25 92 VAL A CA 1
ATOM 762 C C . VAL A 1 92 ? -30.805 3.895 2.754 1.00 48.25 92 VAL A C 1
ATOM 764 O O . VAL A 1 92 ? -31.822 3.862 3.449 1.00 48.25 92 VAL A O 1
ATOM 767 N N . GLU A 1 93 ? -30.877 4.198 1.456 1.00 50.16 93 GLU A N 1
ATOM 768 C CA . GLU A 1 93 ? -32.141 4.597 0.809 1.00 50.16 93 GLU A CA 1
ATOM 769 C C . GLU A 1 93 ? -33.064 3.426 0.442 1.00 50.16 93 GLU A C 1
ATOM 771 O O . GLU A 1 93 ? -34.281 3.598 0.452 1.00 50.16 93 GLU A O 1
ATOM 776 N N . GLU A 1 94 ? -32.541 2.214 0.239 1.00 48.16 94 GLU A N 1
ATOM 777 C CA . GLU A 1 94 ? -33.383 1.039 -0.049 1.00 48.16 94 GLU A CA 1
ATOM 778 C C . GLU A 1 94 ? -33.982 0.402 1.226 1.00 48.16 94 GLU A C 1
ATOM 780 O O . GLU A 1 94 ? -35.066 -0.183 1.195 1.00 48.16 94 GLU A O 1
ATOM 785 N N . TYR A 1 95 ? -33.331 0.567 2.385 1.00 48.09 95 TYR A N 1
ATOM 786 C CA . TYR A 1 95 ? -33.762 -0.030 3.661 1.00 48.09 95 TYR A CA 1
ATOM 787 C C . TYR A 1 95 ? -34.649 0.871 4.536 1.00 48.09 95 TYR A C 1
ATOM 789 O O . TYR A 1 95 ? -35.082 0.447 5.608 1.00 48.09 95 TYR A O 1
ATOM 797 N N . ARG A 1 96 ? -34.988 2.089 4.089 1.00 49.84 96 ARG A N 1
ATOM 798 C CA . ARG A 1 96 ? -35.845 3.023 4.847 1.00 49.84 96 ARG A CA 1
ATOM 799 C C . ARG A 1 96 ? -37.354 2.791 4.664 1.00 49.84 96 ARG A C 1
ATOM 801 O O . ARG A 1 96 ? -38.149 3.495 5.279 1.00 49.84 96 ARG A O 1
ATOM 808 N N . SER A 1 97 ? -37.756 1.809 3.852 1.00 54.19 97 SER A N 1
ATOM 809 C CA . SER A 1 97 ? -39.166 1.566 3.491 1.00 54.19 97 SER A CA 1
ATOM 810 C C . SER A 1 97 ? -39.773 0.263 4.025 1.00 54.19 97 SER A C 1
ATOM 812 O O . SER A 1 97 ? -40.867 -0.097 3.602 1.00 54.19 97 SER A O 1
ATOM 814 N N . LYS A 1 98 ? -39.117 -0.464 4.939 1.00 50.72 98 LYS A N 1
ATOM 815 C CA . LYS A 1 98 ? -39.710 -1.662 5.560 1.00 50.72 98 LYS A CA 1
ATOM 816 C C . LYS A 1 98 ? -39.672 -1.532 7.073 1.00 50.72 98 LYS A C 1
ATOM 818 O O . LYS A 1 98 ? -38.608 -1.636 7.675 1.00 50.72 98 LYS A O 1
ATOM 823 N N . ASP A 1 99 ? -40.839 -1.289 7.660 1.00 56.66 99 ASP A N 1
ATOM 824 C CA . ASP A 1 99 ? -41.034 -1.292 9.104 1.00 56.66 99 ASP A CA 1
ATOM 825 C C . ASP A 1 99 ? -40.667 -2.691 9.652 1.00 56.66 99 ASP A C 1
ATOM 827 O O . ASP A 1 99 ? -41.317 -3.681 9.289 1.00 56.66 99 ASP A O 1
ATOM 831 N N . PRO A 1 100 ? -39.616 -2.833 10.484 1.00 56.53 100 PRO A N 1
ATOM 832 C CA . PRO A 1 100 ? -39.158 -4.133 10.984 1.00 56.53 100 PRO A CA 1
ATOM 833 C C . PRO A 1 100 ? -40.227 -4.907 11.771 1.00 56.53 100 PRO A C 1
ATOM 835 O O . PRO A 1 100 ? -40.083 -6.110 11.995 1.00 56.53 100 PRO A O 1
ATOM 838 N N . LEU A 1 101 ? -41.305 -4.238 12.194 1.00 51.31 101 LEU A N 1
ATOM 839 C CA . LEU A 1 101 ? -42.395 -4.821 12.972 1.00 51.31 101 LEU A CA 1
ATOM 840 C C . LEU A 1 101 ? -43.462 -5.518 12.116 1.00 51.31 101 LEU A C 1
ATOM 842 O O . LEU A 1 101 ? -44.288 -6.264 12.657 1.00 51.31 101 LEU A O 1
ATOM 846 N N . GLU A 1 102 ? -43.480 -5.322 10.797 1.00 55.75 102 GLU A N 1
ATOM 847 C CA . GLU A 1 102 ? -44.569 -5.839 9.961 1.00 55.75 102 GLU A CA 1
ATOM 848 C C . GLU A 1 102 ? -44.479 -7.359 9.742 1.00 55.75 102 GLU A C 1
ATOM 850 O O . GLU A 1 102 ? -45.506 -8.033 9.660 1.00 55.75 102 GLU A O 1
ATOM 855 N N . ASN A 1 103 ? -43.268 -7.927 9.778 1.00 52.56 103 ASN A N 1
ATOM 856 C CA . ASN A 1 103 ? -43.010 -9.328 9.420 1.00 52.56 103 ASN A CA 1
ATOM 857 C C . ASN A 1 103 ? -42.909 -10.299 10.619 1.00 52.56 103 ASN A C 1
ATOM 859 O O . ASN A 1 103 ? -42.529 -11.460 10.464 1.00 52.56 103 ASN A O 1
ATOM 863 N N . LEU A 1 104 ? -43.233 -9.845 11.836 1.00 57.09 104 LEU A N 1
ATOM 864 C CA . LEU A 1 104 ? -43.300 -10.716 13.014 1.00 57.09 104 LEU A CA 1
ATOM 865 C C . LEU A 1 104 ? -44.617 -11.502 13.023 1.00 57.09 104 LEU A C 1
ATOM 867 O O . LEU A 1 104 ? -45.699 -10.922 12.899 1.00 57.09 104 LEU A O 1
ATOM 871 N N . SER A 1 105 ? -44.537 -12.822 13.225 1.00 63.94 105 SER A N 1
ATOM 872 C CA . SER A 1 105 ? -45.726 -13.665 13.389 1.00 63.94 105 SER A CA 1
ATOM 873 C C . SER A 1 105 ? -46.582 -13.164 14.561 1.00 63.94 105 SER A C 1
ATOM 875 O O . SER A 1 105 ? -46.059 -12.640 15.549 1.00 63.94 105 SER A O 1
ATOM 877 N N . LYS A 1 106 ? -47.910 -13.336 14.473 1.00 68.69 106 LYS A N 1
ATOM 878 C CA . LYS A 1 106 ? -48.859 -12.904 15.523 1.00 68.69 106 LYS A CA 1
ATOM 879 C C . LYS A 1 106 ? -48.438 -13.385 16.919 1.00 68.69 106 LYS A C 1
ATOM 881 O O . LYS A 1 106 ? -48.476 -12.623 17.876 1.00 68.69 106 LYS A O 1
ATOM 886 N N . GLN A 1 107 ? -47.921 -14.610 16.998 1.00 65.06 107 GLN A N 1
ATOM 887 C CA . GLN A 1 107 ? -47.430 -15.219 18.232 1.00 65.06 107 GLN A CA 1
ATOM 888 C C . GLN A 1 107 ? -46.219 -14.483 18.832 1.00 65.06 107 GLN A C 1
ATOM 890 O O . GLN A 1 107 ? -46.114 -14.361 20.050 1.00 65.06 107 GLN A O 1
ATOM 895 N N . SER A 1 108 ? -45.299 -13.985 18.003 1.00 72.38 108 SER A N 1
ATOM 896 C CA . SER A 1 108 ? -44.144 -13.215 18.475 1.00 72.38 108 SER A CA 1
ATOM 897 C C . SER A 1 108 ? -44.561 -11.839 18.995 1.00 72.38 108 SER A C 1
ATOM 899 O O . SER A 1 108 ? -44.053 -11.413 20.030 1.00 72.38 108 SER A O 1
ATOM 901 N N . LYS A 1 109 ? -45.530 -11.186 18.339 1.00 73.94 109 LYS A N 1
ATOM 902 C CA . LYS A 1 109 ? -46.087 -9.896 18.784 1.00 73.94 109 LYS A CA 1
ATOM 903 C C . LYS A 1 109 ? -46.774 -10.021 20.146 1.00 73.94 109 LYS A C 1
ATOM 905 O O . LYS A 1 109 ? -46.444 -9.281 21.066 1.00 73.94 109 LYS A O 1
ATOM 910 N N . GLU A 1 110 ? -47.611 -11.041 20.323 1.00 74.44 110 GLU A N 1
ATOM 911 C CA . GLU A 1 110 ? -48.290 -11.304 21.599 1.00 74.44 110 GLU A CA 1
ATOM 912 C C . GLU A 1 110 ? -47.322 -11.649 22.743 1.00 74.44 110 GLU A C 1
ATOM 914 O O . GLU A 1 110 ? -47.552 -11.275 23.895 1.00 74.44 110 GLU A O 1
ATOM 919 N N . ARG A 1 111 ? -46.225 -12.367 22.457 1.00 70.56 111 ARG A N 1
ATOM 920 C CA . ARG A 1 111 ? -45.195 -12.667 23.468 1.00 70.56 111 ARG A CA 1
ATOM 921 C C . ARG A 1 111 ? -44.453 -11.408 23.906 1.00 70.56 111 ARG A C 1
ATOM 923 O O . ARG A 1 111 ? -44.188 -11.266 25.095 1.00 70.56 111 ARG A O 1
ATOM 930 N N . ILE A 1 112 ? -44.148 -10.509 22.971 1.00 77.38 112 ILE A N 1
ATOM 931 C CA . ILE A 1 112 ? -43.489 -9.231 23.266 1.00 77.38 112 ILE A CA 1
ATOM 932 C C . ILE A 1 112 ? -44.417 -8.331 24.090 1.00 77.38 112 ILE A C 1
ATOM 934 O O . ILE A 1 112 ? -43.995 -7.831 25.129 1.00 77.38 112 ILE A O 1
ATOM 938 N N . GLU A 1 113 ? -45.691 -8.200 23.712 1.00 78.75 113 GLU A N 1
ATOM 939 C CA . GLU A 1 113 ? -46.670 -7.410 24.476 1.00 78.75 113 GLU A CA 1
ATOM 940 C C . GLU A 1 113 ? -46.868 -7.941 25.902 1.00 78.75 113 GLU A C 1
ATOM 942 O O . GLU A 1 113 ? -46.916 -7.162 26.854 1.00 78.75 113 GLU A O 1
ATOM 947 N N . LYS A 1 114 ? -46.918 -9.268 26.087 1.00 76.31 114 LYS A N 1
ATOM 948 C CA . LYS A 1 114 ? -46.985 -9.873 27.429 1.00 76.31 114 LYS A CA 1
ATOM 949 C C . LYS A 1 114 ? -45.744 -9.581 28.272 1.00 76.31 114 LYS A C 1
ATOM 951 O O . LYS A 1 114 ? -45.883 -9.367 29.473 1.00 76.31 114 LYS A O 1
ATOM 956 N N . LEU A 1 115 ? -44.553 -9.571 27.671 1.00 71.44 115 LEU A N 1
ATOM 957 C CA . LEU A 1 115 ? -43.305 -9.254 28.374 1.00 71.44 115 LEU A CA 1
ATOM 958 C C . LEU A 1 115 ? -43.239 -7.780 28.781 1.00 71.44 115 LEU A C 1
ATOM 960 O O . LEU A 1 115 ? -42.855 -7.494 29.908 1.00 71.44 115 LEU A O 1
ATOM 964 N N . ILE A 1 116 ? -43.663 -6.862 27.908 1.00 76.69 116 ILE A N 1
ATOM 965 C CA . ILE A 1 116 ? -43.747 -5.428 28.226 1.00 76.69 116 ILE A CA 1
ATOM 966 C C . ILE A 1 116 ? -44.709 -5.212 29.396 1.00 76.69 116 ILE A C 1
ATOM 968 O O . ILE A 1 116 ? -44.344 -4.591 30.389 1.00 76.69 116 ILE A O 1
ATOM 972 N N . LYS A 1 117 ? -45.896 -5.826 29.341 1.00 72.75 117 LYS A N 1
ATOM 973 C CA . LYS A 1 117 ? -46.905 -5.696 30.396 1.00 72.75 117 LYS A CA 1
ATOM 974 C C . LYS A 1 117 ? -46.435 -6.258 31.744 1.00 72.75 117 LYS A C 1
ATOM 976 O O . LYS A 1 117 ? -46.744 -5.681 32.775 1.00 72.75 117 LYS A O 1
ATOM 981 N N . LEU A 1 118 ? -45.659 -7.348 31.733 1.00 64.00 118 LEU A N 1
ATOM 982 C CA . LEU A 1 118 ? -45.029 -7.919 32.933 1.00 64.00 118 LEU A CA 1
ATOM 983 C C . LEU A 1 118 ? -43.906 -7.043 33.503 1.00 64.00 118 LEU A C 1
ATOM 985 O O . LEU A 1 118 ? -43.680 -7.069 34.707 1.00 64.00 118 LEU A O 1
ATOM 989 N N . LEU A 1 119 ? -43.197 -6.290 32.660 1.00 63.50 119 LEU A N 1
ATOM 990 C CA . LEU A 1 119 ? -42.159 -5.351 33.093 1.00 63.50 119 LEU A CA 1
ATOM 991 C C . LEU A 1 119 ? -42.752 -4.045 33.641 1.00 63.50 119 LEU A C 1
ATOM 993 O O . LEU A 1 119 ? -42.149 -3.418 34.509 1.00 63.50 119 LEU A O 1
ATOM 997 N N . GLU A 1 120 ? -43.932 -3.650 33.163 1.00 68.00 120 GLU A N 1
ATOM 998 C CA . GLU A 1 120 ? -44.641 -2.451 33.620 1.00 68.00 120 GLU A CA 1
ATOM 999 C C . GLU A 1 120 ? -45.368 -2.649 34.960 1.00 68.00 120 GLU A C 1
ATOM 1001 O O . GLU A 1 120 ? -45.561 -1.682 35.698 1.00 68.00 120 GLU A O 1
ATOM 1006 N N . THR A 1 121 ? -45.727 -3.884 35.322 1.00 62.28 121 THR A N 1
ATOM 1007 C CA . THR A 1 121 ? -46.355 -4.194 36.616 1.00 62.28 121 THR A CA 1
ATOM 1008 C C . THR A 1 121 ? -45.369 -4.820 37.614 1.00 62.28 121 THR A C 1
ATOM 1010 O O . THR A 1 121 ? -44.958 -5.967 37.469 1.00 62.28 121 THR A O 1
ATOM 1013 N N . ASP A 1 122 ? -45.078 -4.061 38.676 1.00 58.53 122 ASP A N 1
ATOM 1014 C CA . ASP A 1 122 ? -44.794 -4.516 40.053 1.00 58.53 122 ASP A CA 1
ATOM 1015 C C . ASP A 1 122 ? -43.382 -4.917 40.538 1.00 58.53 122 ASP A C 1
ATOM 1017 O O . ASP A 1 122 ? -43.261 -5.311 41.696 1.00 58.53 122 ASP A O 1
ATOM 1021 N N . SER A 1 123 ? -42.278 -4.713 39.803 1.00 55.47 123 SER A N 1
ATOM 1022 C CA . SER A 1 123 ? -40.929 -4.950 40.392 1.00 55.47 123 SER A CA 1
ATOM 1023 C C . SER A 1 123 ? -40.012 -3.726 40.470 1.00 55.47 123 SER A C 1
ATOM 1025 O O . SER A 1 123 ? -39.274 -3.568 41.443 1.00 55.47 123 SER A O 1
ATOM 1027 N N . SER A 1 124 ? -40.074 -2.802 39.511 1.00 56.34 124 SER A N 1
ATOM 1028 C CA . SER A 1 124 ? -39.076 -1.726 39.438 1.00 56.34 124 SER A CA 1
ATOM 1029 C C . SER A 1 124 ? -39.271 -0.641 40.496 1.00 56.34 124 SER A C 1
ATOM 1031 O O . SER A 1 124 ? -38.294 -0.163 41.060 1.00 56.34 124 SER A O 1
ATOM 1033 N N . LYS A 1 125 ? -40.516 -0.277 40.828 1.00 63.50 125 LYS A N 1
ATOM 1034 C CA . LYS A 1 125 ? -40.784 0.839 41.751 1.00 63.50 125 LYS A CA 1
ATOM 1035 C C . LYS A 1 125 ? -40.408 0.507 43.200 1.00 63.50 125 LYS A C 1
ATOM 1037 O O . LYS A 1 125 ? -39.697 1.274 43.830 1.00 63.50 125 LYS A O 1
ATOM 1042 N N . SER A 1 126 ? -40.759 -0.692 43.678 1.00 64.44 126 SER A N 1
ATOM 1043 C CA . SER A 1 126 ? -40.410 -1.142 45.036 1.00 64.44 126 SER A CA 1
ATOM 1044 C C . SER A 1 126 ? -38.903 -1.316 45.248 1.00 64.44 126 SER A C 1
ATOM 1046 O O . SER A 1 126 ? -38.418 -1.063 46.350 1.00 64.44 126 SER A O 1
ATOM 1048 N N . VAL A 1 127 ? -38.163 -1.762 44.227 1.00 61.19 127 VAL A N 1
ATOM 1049 C CA . VAL A 1 127 ? -36.705 -1.937 44.321 1.00 61.19 127 VAL A CA 1
ATOM 1050 C C . VAL A 1 127 ? -35.991 -0.585 44.268 1.00 61.19 127 VAL A C 1
ATOM 1052 O O . VAL A 1 127 ? -35.040 -0.377 45.020 1.00 61.19 127 VAL A O 1
ATOM 1055 N N . ILE A 1 128 ? -36.477 0.348 43.443 1.00 69.94 128 ILE A N 1
ATOM 1056 C CA . ILE A 1 128 ? -35.964 1.724 43.386 1.00 69.94 128 ILE A CA 1
ATOM 1057 C C . ILE A 1 128 ? -36.208 2.443 44.724 1.00 69.94 128 ILE A C 1
ATOM 1059 O O . ILE A 1 128 ? -35.261 2.970 45.300 1.00 69.94 128 ILE A O 1
ATOM 1063 N N . ASP A 1 129 ? -37.416 2.351 45.289 1.00 73.75 129 ASP A N 1
ATOM 1064 C CA . ASP A 1 129 ? -37.745 2.967 46.584 1.00 73.75 129 ASP A CA 1
ATOM 1065 C C . ASP A 1 129 ? -36.887 2.399 47.741 1.00 73.75 129 ASP A C 1
ATOM 1067 O O . ASP A 1 129 ? -36.482 3.126 48.653 1.00 73.75 129 ASP A O 1
ATOM 1071 N N . MET A 1 130 ? -36.553 1.099 47.704 1.00 67.88 130 MET A N 1
ATOM 1072 C CA . MET A 1 130 ? -35.647 0.474 48.680 1.00 67.88 130 MET A CA 1
ATOM 1073 C C . MET A 1 130 ? -34.191 0.932 48.522 1.00 67.88 130 MET A C 1
ATOM 1075 O O . MET A 1 130 ? -33.507 1.140 49.527 1.00 67.88 130 MET A O 1
ATOM 1079 N N . LEU A 1 131 ? -33.710 1.100 47.287 1.00 69.31 131 LEU A N 1
ATOM 1080 C CA . LEU A 1 131 ? -32.358 1.595 47.017 1.00 69.31 131 LEU A CA 1
ATOM 1081 C C . LEU A 1 131 ? -32.192 3.045 47.484 1.00 69.31 131 LEU A C 1
ATOM 1083 O O . LEU A 1 131 ? -31.204 3.354 48.155 1.00 69.31 131 LEU A O 1
ATOM 1087 N N . ASP A 1 132 ? -33.186 3.898 47.240 1.00 83.62 132 ASP A N 1
ATOM 1088 C CA . ASP A 1 132 ? -33.174 5.293 47.692 1.00 83.62 132 ASP A CA 1
ATOM 1089 C C . ASP A 1 132 ? -33.150 5.403 49.225 1.00 83.62 132 ASP A C 1
ATOM 1091 O O . ASP A 1 132 ? -32.408 6.211 49.798 1.00 83.62 132 ASP A O 1
ATOM 1095 N N . ALA A 1 133 ? -33.892 4.536 49.923 1.00 83.06 133 ALA A N 1
ATOM 1096 C CA . ALA A 1 133 ? -33.882 4.484 51.383 1.00 83.06 133 ALA A CA 1
ATOM 1097 C C . ALA A 1 133 ? -32.513 4.064 51.956 1.00 83.06 133 ALA A C 1
ATOM 1099 O O . ALA A 1 133 ? -32.074 4.603 52.979 1.00 83.06 133 ALA A O 1
ATOM 1100 N N . VAL A 1 134 ? -31.816 3.127 51.304 1.00 75.69 134 VAL A N 1
ATOM 1101 C CA . VAL A 1 134 ? -30.471 2.687 51.714 1.00 75.69 134 VAL A CA 1
ATOM 1102 C C . VAL A 1 134 ? -29.440 3.792 51.494 1.00 75.69 134 VAL A C 1
ATOM 1104 O O . VAL A 1 134 ? -28.643 4.061 52.398 1.00 75.69 134 VAL A O 1
ATOM 1107 N N . ILE A 1 135 ? -29.480 4.466 50.342 1.00 83.38 135 ILE A N 1
ATOM 1108 C CA . ILE A 1 135 ? -28.559 5.562 50.008 1.00 83.38 135 ILE A CA 1
ATOM 1109 C C . ILE A 1 135 ? -28.680 6.689 51.040 1.00 83.38 135 ILE A C 1
ATOM 1111 O O . ILE A 1 135 ? -27.677 7.091 51.636 1.00 83.38 135 ILE A O 1
ATOM 1115 N N . LYS A 1 136 ? -29.907 7.115 51.359 1.00 86.06 136 LYS A N 1
ATOM 1116 C CA . LYS A 1 136 ? -30.159 8.179 52.343 1.00 86.06 136 LYS A CA 1
ATOM 1117 C C . LYS A 1 136 ? -29.606 7.852 53.737 1.00 86.06 136 LYS A C 1
ATOM 1119 O O . LYS A 1 136 ? -29.013 8.699 54.401 1.00 86.06 136 LYS A O 1
ATOM 1124 N N . ASN A 1 137 ? -29.737 6.601 54.176 1.00 78.56 137 ASN A N 1
ATOM 1125 C CA . ASN A 1 137 ? -29.262 6.161 55.493 1.00 78.56 137 ASN A CA 1
ATOM 1126 C C . ASN A 1 137 ? -27.720 6.120 55.578 1.00 78.56 137 ASN A C 1
ATOM 1128 O O . ASN A 1 137 ? -27.135 6.348 56.640 1.00 78.56 137 ASN A O 1
ATOM 1132 N N . ILE A 1 138 ? -27.041 5.850 54.458 1.00 80.25 138 ILE A N 1
ATOM 1133 C CA . ILE A 1 138 ? -25.575 5.910 54.365 1.00 80.25 138 ILE A CA 1
ATOM 1134 C C . ILE A 1 138 ? -25.097 7.364 54.458 1.00 80.25 138 ILE A C 1
ATOM 1136 O O . ILE A 1 138 ? -24.171 7.650 55.221 1.00 80.25 138 ILE A O 1
ATOM 1140 N N . GLU A 1 139 ? -25.746 8.287 53.747 1.00 81.25 139 GLU A N 1
ATOM 1141 C CA . GLU A 1 139 ? -25.409 9.716 53.776 1.00 81.25 139 GLU A CA 1
ATOM 1142 C C . GLU A 1 139 ? -25.589 10.334 55.171 1.00 81.25 139 GLU A C 1
ATOM 1144 O O . GLU A 1 139 ? -24.706 11.047 55.660 1.00 81.25 139 GLU A O 1
ATOM 1149 N N . ASP A 1 140 ? -26.684 10.003 55.858 1.00 81.94 140 ASP A N 1
ATOM 1150 C CA . ASP A 1 140 ? -26.955 10.485 57.215 1.00 81.94 140 ASP A CA 1
ATOM 1151 C C . ASP A 1 140 ? -25.922 9.970 58.233 1.00 81.94 140 ASP A C 1
ATOM 1153 O O . ASP A 1 140 ? -25.525 10.694 59.152 1.00 81.94 140 ASP A O 1
ATOM 1157 N N . LYS A 1 141 ? -25.419 8.740 58.059 1.00 73.44 141 LYS A N 1
ATOM 1158 C CA . LYS A 1 141 ? -24.353 8.179 58.907 1.00 73.44 141 LYS A CA 1
ATOM 1159 C C . LYS A 1 141 ? -22.989 8.823 58.659 1.00 73.44 141 LYS A C 1
ATOM 1161 O O . LYS A 1 141 ? -22.213 8.943 59.605 1.00 73.44 141 LYS A O 1
ATOM 1166 N N . GLN A 1 142 ? -22.692 9.244 57.430 1.00 69.38 142 GLN A N 1
ATOM 1167 C CA . GLN A 1 142 ? -21.447 9.953 57.107 1.00 69.38 142 GLN A CA 1
ATOM 1168 C C . GLN A 1 142 ? -21.446 11.383 57.666 1.00 69.38 142 GLN A C 1
ATOM 1170 O O . GLN A 1 142 ? -20.421 11.845 58.162 1.00 69.38 142 GLN A O 1
ATOM 1175 N N . LYS A 1 143 ? -22.602 12.062 57.677 1.00 70.38 143 LYS A N 1
ATOM 1176 C CA . LYS A 1 143 ? -22.733 13.414 58.251 1.00 70.38 143 LYS A CA 1
ATOM 1177 C C . LYS A 1 143 ? -22.581 13.465 59.774 1.00 70.38 143 LYS A C 1
ATOM 1179 O O . LYS A 1 143 ? -22.148 14.484 60.283 1.00 70.38 143 LYS A O 1
ATOM 1184 N N . ARG A 1 144 ? -22.896 12.385 60.500 1.00 63.91 144 ARG A N 1
ATOM 1185 C CA . ARG A 1 144 ? -22.757 12.306 61.974 1.00 63.91 144 ARG A CA 1
ATOM 1186 C C . ARG A 1 144 ? -21.340 11.976 62.466 1.00 63.91 144 ARG A C 1
ATOM 1188 O O . ARG A 1 144 ? -21.125 11.921 63.672 1.00 63.91 144 ARG A O 1
ATOM 1195 N N . LYS A 1 145 ? -20.403 11.684 61.557 1.00 56.53 145 LYS A N 1
ATOM 1196 C CA . LYS A 1 145 ? -18.995 11.367 61.868 1.00 56.53 145 LYS A CA 1
ATOM 1197 C C . LYS A 1 145 ? -18.020 12.513 61.550 1.00 56.53 145 LYS A C 1
ATOM 1199 O O . LYS A 1 145 ? -16.817 12.326 61.716 1.00 56.53 145 LYS A O 1
ATOM 1204 N N . LYS A 1 146 ? -18.525 13.658 61.087 1.00 50.62 146 LYS A N 1
ATOM 1205 C CA . LYS A 1 146 ? -17.812 14.942 61.012 1.00 50.62 146 LYS A CA 1
ATOM 1206 C C . LYS A 1 146 ? -18.314 15.847 62.124 1.00 50.62 146 LYS A C 1
ATOM 1208 O O . LYS A 1 146 ? -17.492 16.656 62.594 1.00 50.62 146 LYS A O 1
#

Sequence (146 aa):
MSRKKTINNIVNRNYVERGNRLEQWWKTKGWTKLEFARRMKIWPQNVNKYFSGQLDPMSLAQELYDEGCDLIWILTGRSRQSAEQSAVAESVEEYRSKDPLENLSKQSKERIEKLIKLLETDSSKSVIDMLDAVIKNIEDKQKRKK

Foldseek 3Di:
DDPVVVVVVVLQVQQQQLLCQVVVVVVVVVDDLVVVCVLLVHDSVCNVCSNRSVDHCVVSVVSCVVVPHQVCCSRPVDGPVRVVVVVCVVVVVVPPPDDPPPPDDPVRVVVVVVVVVVVVDDDPPVVVVVVVVVVVVVVVVVVVVD

Radius of gyration: 31.58 Å; chains: 1; bounding box: 65×30×97 Å

pLDDT: mean 78.08, std 17.35, range [47.97, 98.06]

Secondary structure (DSSP, 8-state):
--HHHHHHHHHHHHHHHHHHHHHHHHHHTT--HHHHHHHTT--HHHHHHHHTTSS-GGGGHHHHHHTT--HHHHHHS--HHHHHHHHHHHHTTTGGG--TTTTS-HHHHHHHHHHHHHHHSSSHHHHHHHHHHHHHHHHHHHHTT-